Protein AF-A0A7J4T0M6-F1 (afdb_monomer_lite)

Foldseek 3Di:
DVVVVVVVVVVVVPPDFDDPPPPPDTDPVVVVCCVVVVVVVVVVVVVVVVVVLVVCVPPRDVVVSVVVVVVVVVVVVVVVVVVVVVVCVVCVVVVVVVVLVVCCVPPQDFDWDWDQDPNDTDTDGDGTSVVVVVCVVPPPPPPQDVVNVVVDPQDPCNPVDDPDPVD

Sequence (167 aa):
MLGILGVLNTAFESDLVFVDPAKGRLVPVDQWLESILKPVVGIGLLFLIARNLLDQARDGNPVVFAATILLLLYGAAIVGIAYRWGYSVWRGEKVKDEFEEQIVENLEPLSYDLTRTRGRIEFIAQMSMDERLTIISEAPAKQLTFADLQALPKSQNDGIIPKNPMK

Secondary structure (DSSP, 8-state):
-HHHHHHHHHHHSS------TTT-----HHHHHHHHHHHHHHHHHHHHHHHHHHHHHHTS-HHHHHHHHHHHHHHHHHHHHHHHHHHHHHHHHHHHHHHHHHHHHHH-PEEEEEEEETTEEEEEEEEEHHHHHHHHHHS---PPPHHHHHSSPPPTTTT-PPPPTT-

Radius of gyration: 33.56 Å; chains: 1; bounding box: 66×47×96 Å

Structure (mmCIF, N/CA/C/O backbone):
data_AF-A0A7J4T0M6-F1
#
_entry.id   AF-A0A7J4T0M6-F1
#
loop_
_atom_site.group_PDB
_atom_site.id
_atom_site.type_symbol
_atom_site.label_atom_id
_atom_site.label_alt_id
_atom_site.label_comp_id
_atom_site.label_asym_id
_atom_site.label_entity_id
_atom_site.label_seq_id
_atom_site.pdbx_PDB_ins_code
_atom_site.Cartn_x
_atom_site.Cartn_y
_atom_site.Cartn_z
_atom_site.occupancy
_atom_site.B_iso_or_equiv
_atom_site.auth_seq_id
_atom_site.auth_comp_id
_atom_site.auth_asym_id
_atom_site.auth_atom_id
_atom_site.pdbx_PDB_model_num
ATOM 1 N N . MET A 1 1 ? 11.374 -5.129 -45.886 1.00 47.69 1 MET A N 1
ATOM 2 C CA . MET A 1 1 ? 10.660 -4.954 -44.599 1.00 47.69 1 MET A CA 1
ATOM 3 C C . MET A 1 1 ? 9.663 -3.788 -44.604 1.00 47.69 1 MET A C 1
ATOM 5 O O . MET A 1 1 ? 8.619 -3.934 -43.994 1.00 47.69 1 MET A O 1
ATOM 9 N N . LEU A 1 2 ? 9.911 -2.686 -45.332 1.00 49.56 2 LEU A N 1
ATOM 10 C CA . LEU A 1 2 ? 8.952 -1.569 -45.485 1.00 49.56 2 LEU A CA 1
ATOM 11 C C . LEU A 1 2 ? 7.695 -1.917 -46.315 1.00 49.56 2 LEU A C 1
ATOM 13 O O . LEU A 1 2 ? 6.625 -1.378 -46.064 1.00 49.56 2 LEU A O 1
ATOM 17 N N . GLY A 1 3 ? 7.794 -2.868 -47.252 1.00 47.44 3 GLY A N 1
ATOM 18 C CA . GLY A 1 3 ? 6.653 -3.297 -48.075 1.00 47.44 3 GLY A CA 1
ATOM 19 C C . GLY A 1 3 ? 5.577 -4.082 -47.317 1.00 47.44 3 GLY A C 1
ATOM 20 O O . GLY A 1 3 ? 4.413 -3.997 -47.673 1.00 47.44 3 GLY A O 1
ATOM 21 N N . ILE A 1 4 ? 5.934 -4.795 -46.242 1.00 53.16 4 ILE A N 1
ATOM 22 C CA . ILE A 1 4 ? 4.962 -5.563 -45.442 1.00 53.16 4 ILE A CA 1
ATOM 23 C C . ILE A 1 4 ? 4.068 -4.606 -44.643 1.00 53.16 4 ILE A C 1
ATOM 25 O O . ILE A 1 4 ? 2.858 -4.788 -44.611 1.00 53.16 4 ILE A O 1
ATOM 29 N N . LEU A 1 5 ? 4.648 -3.544 -44.074 1.00 53.94 5 LEU A N 1
ATOM 30 C CA . LEU A 1 5 ? 3.902 -2.495 -43.371 1.00 53.94 5 LEU A CA 1
ATOM 31 C C . LEU A 1 5 ? 3.032 -1.664 -44.327 1.00 53.94 5 LEU A C 1
ATOM 33 O O . LEU A 1 5 ? 1.908 -1.330 -43.974 1.00 53.94 5 LEU A O 1
ATOM 37 N N . GLY A 1 6 ? 3.514 -1.382 -45.544 1.00 56.91 6 GLY A N 1
ATOM 38 C CA . GLY A 1 6 ? 2.730 -0.686 -46.570 1.00 56.91 6 GLY A CA 1
ATOM 39 C C . GLY A 1 6 ? 1.531 -1.499 -47.065 1.00 56.91 6 GLY A C 1
ATOM 40 O O . GLY A 1 6 ? 0.427 -0.974 -47.125 1.00 56.91 6 GLY A O 1
ATOM 41 N N . VAL A 1 7 ? 1.724 -2.794 -47.340 1.00 58.91 7 VAL A N 1
ATOM 42 C CA . VAL A 1 7 ? 0.643 -3.705 -47.760 1.00 58.91 7 VAL A CA 1
ATOM 43 C C . VAL A 1 7 ? -0.371 -3.930 -46.635 1.00 58.91 7 VAL A C 1
ATOM 45 O O . VAL A 1 7 ? -1.565 -3.981 -46.908 1.00 58.91 7 VAL A O 1
ATOM 48 N N . LEU A 1 8 ? 0.077 -4.002 -45.375 1.00 54.34 8 LEU A N 1
ATOM 49 C CA . LEU A 1 8 ? -0.818 -4.043 -44.215 1.00 54.34 8 LEU A CA 1
ATOM 50 C C . LEU A 1 8 ? -1.648 -2.755 -44.114 1.00 54.34 8 LEU A C 1
ATOM 52 O O . LEU A 1 8 ? -2.863 -2.840 -44.010 1.00 54.34 8 LEU A O 1
ATOM 56 N N . ASN A 1 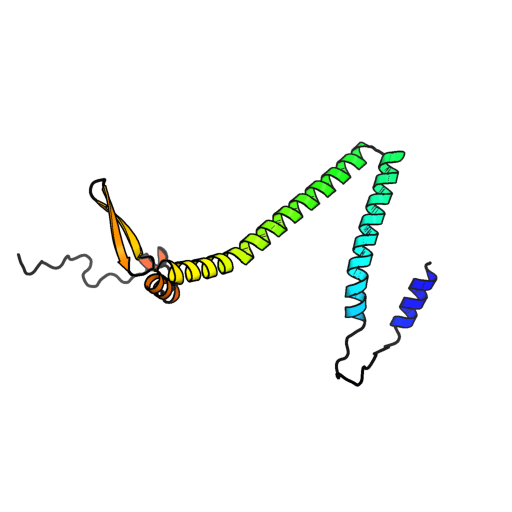9 ? -1.032 -1.574 -44.227 1.00 58.25 9 ASN A N 1
ATOM 57 C CA . ASN A 1 9 ? -1.746 -0.296 -44.147 1.00 58.25 9 ASN A CA 1
ATOM 58 C C . ASN A 1 9 ? -2.816 -0.146 -45.248 1.00 58.25 9 ASN A C 1
ATOM 60 O O . ASN A 1 9 ? -3.937 0.256 -44.966 1.00 58.25 9 ASN A O 1
ATOM 64 N N . THR A 1 10 ? -2.507 -0.545 -46.487 1.00 60.47 10 THR A N 1
ATOM 65 C CA . THR A 1 10 ? -3.466 -0.506 -47.607 1.00 60.47 10 THR A CA 1
ATOM 66 C C . THR A 1 10 ? -4.560 -1.577 -47.497 1.00 60.47 10 THR A C 1
ATOM 68 O O . THR A 1 10 ? -5.673 -1.362 -47.964 1.00 60.47 10 THR A O 1
ATOM 71 N N . ALA A 1 11 ? -4.281 -2.722 -46.864 1.00 55.00 11 ALA A N 1
ATOM 72 C CA . ALA A 1 11 ? -5.287 -3.756 -46.611 1.00 55.00 11 ALA A CA 1
ATOM 73 C C . ALA A 1 11 ? -6.228 -3.411 -45.437 1.00 55.00 11 ALA A C 1
ATOM 75 O O . ALA A 1 11 ? -7.366 -3.870 -45.436 1.00 55.00 11 ALA A O 1
ATOM 76 N N . PHE A 1 12 ? -5.778 -2.603 -44.469 1.00 51.94 12 PHE A N 1
ATOM 77 C CA . PHE A 1 12 ? -6.577 -2.156 -43.316 1.00 51.94 12 PHE A CA 1
ATOM 78 C C . PHE A 1 12 ? -7.438 -0.912 -43.587 1.00 51.94 12 PHE A C 1
ATOM 80 O O . PHE A 1 12 ? -8.365 -0.651 -42.829 1.00 51.94 12 PHE A O 1
ATOM 87 N N . GLU A 1 13 ? -7.178 -0.166 -44.665 1.00 49.22 13 GLU A N 1
ATOM 88 C CA . GLU A 1 13 ? -8.039 0.945 -45.114 1.00 49.22 13 GLU A CA 1
ATOM 89 C C . GLU A 1 13 ? -9.308 0.452 -45.842 1.00 49.22 13 GLU A C 1
ATOM 91 O O . GLU A 1 13 ? -10.263 1.199 -46.045 1.00 49.22 13 GLU A O 1
ATOM 96 N N . SER A 1 14 ? -9.351 -0.837 -46.192 1.00 44.31 14 SER A N 1
ATOM 97 C CA . SER A 1 14 ? -10.573 -1.527 -46.594 1.00 44.31 14 SER A CA 1
ATOM 98 C C . SER A 1 14 ? -11.303 -1.992 -45.338 1.00 44.31 14 SER A C 1
ATOM 100 O O . SER A 1 14 ? -10.787 -2.841 -44.618 1.00 44.31 14 SER A O 1
ATOM 102 N N . ASP A 1 15 ? -12.509 -1.474 -45.119 1.00 47.09 15 ASP A N 1
ATOM 103 C CA . ASP A 1 15 ? -13.444 -1.777 -44.025 1.00 47.09 15 ASP A CA 1
ATOM 104 C C . ASP A 1 15 ? -13.797 -3.284 -43.937 1.00 47.09 15 ASP A C 1
ATOM 106 O O . ASP A 1 15 ? -14.866 -3.739 -44.344 1.00 47.09 15 ASP A O 1
ATOM 110 N N . LEU A 1 16 ? -12.851 -4.109 -43.475 1.00 48.97 16 LEU A N 1
ATOM 111 C CA . LEU A 1 16 ? -13.012 -5.550 -43.301 1.00 48.97 16 LEU A CA 1
ATOM 112 C C . LEU A 1 16 ? -13.546 -5.825 -41.896 1.00 48.97 16 LEU A C 1
ATOM 114 O O . LEU A 1 16 ? -12.818 -6.098 -40.941 1.00 48.97 16 LEU A O 1
ATOM 118 N N . VAL A 1 17 ? -14.868 -5.765 -41.794 1.00 47.41 17 VAL A N 1
ATOM 119 C CA . VAL A 1 17 ? -15.626 -6.162 -40.612 1.00 47.41 17 VAL A CA 1
ATOM 120 C C . VAL A 1 17 ? -15.880 -7.673 -40.670 1.00 47.41 17 VAL A C 1
ATOM 122 O O . VAL A 1 17 ? -16.695 -8.149 -41.459 1.00 47.41 17 VAL A O 1
ATOM 125 N N . PHE A 1 18 ? -15.202 -8.458 -39.827 1.00 48.12 18 PHE A N 1
ATOM 126 C CA . PHE A 1 18 ? -15.542 -9.874 -39.649 1.00 48.12 18 PHE A CA 1
ATOM 127 C C . PHE A 1 18 ? -16.821 -9.995 -38.810 1.00 48.12 18 PHE A C 1
ATOM 129 O O . PHE A 1 18 ? -16.814 -9.778 -37.598 1.00 48.12 18 PHE A O 1
ATOM 136 N N . VAL A 1 19 ? -17.932 -10.341 -39.459 1.00 49.12 19 VAL A N 1
ATOM 137 C CA . VAL A 1 19 ? -19.190 -10.685 -38.786 1.00 49.12 19 VAL A CA 1
ATOM 138 C C . VAL A 1 19 ? -19.132 -12.161 -38.385 1.00 49.12 19 VAL A C 1
ATOM 140 O O . VAL A 1 19 ? -19.227 -13.035 -39.241 1.00 49.12 19 VAL A O 1
ATOM 143 N N . ASP A 1 20 ? -18.978 -12.449 -37.091 1.00 48.28 20 ASP A N 1
ATOM 144 C CA . ASP A 1 20 ? -19.251 -13.777 -36.525 1.00 48.28 20 ASP A CA 1
ATOM 145 C C . ASP A 1 20 ? -20.777 -13.913 -36.315 1.00 48.28 20 ASP A C 1
ATOM 147 O O . ASP A 1 20 ? -21.343 -13.214 -35.460 1.00 48.28 20 ASP A O 1
ATOM 151 N N . PRO A 1 21 ? -21.481 -14.767 -37.085 1.00 47.19 21 PRO A N 1
ATOM 152 C CA . PRO A 1 21 ? -22.939 -14.847 -37.047 1.00 47.19 21 PRO A CA 1
ATOM 153 C C . PRO A 1 21 ? -23.486 -15.473 -35.752 1.00 47.19 21 PRO A C 1
ATOM 155 O O . PRO A 1 21 ? -24.699 -15.483 -35.559 1.00 47.19 21 PRO A O 1
ATOM 158 N N . ALA A 1 22 ? -22.636 -15.964 -34.841 1.00 53.38 22 ALA A N 1
ATOM 159 C CA . ALA A 1 22 ? -23.087 -16.631 -33.619 1.00 53.38 22 ALA A CA 1
ATOM 160 C C . ALA A 1 22 ? -23.344 -15.695 -32.418 1.00 53.38 22 ALA A C 1
ATOM 162 O O . ALA A 1 22 ? -24.028 -16.104 -31.479 1.00 53.38 22 ALA A O 1
ATOM 163 N N . LYS A 1 23 ? -22.808 -14.461 -32.394 1.00 50.09 23 LYS A N 1
ATOM 164 C CA . LYS A 1 23 ? -22.887 -13.586 -31.196 1.00 50.09 23 LYS A CA 1
ATOM 165 C C . LYS A 1 23 ? -23.224 -12.111 -31.427 1.00 50.09 23 LYS A C 1
ATOM 167 O O . LYS A 1 23 ? -23.289 -11.369 -30.451 1.00 50.09 23 LYS A O 1
ATOM 172 N N . GLY A 1 24 ? -23.471 -11.670 -32.663 1.00 46.72 24 GLY A N 1
ATOM 173 C CA . GLY A 1 24 ? -24.050 -10.343 -32.929 1.00 46.72 24 GLY A CA 1
ATOM 174 C C . GLY A 1 24 ? -23.272 -9.151 -32.346 1.00 46.72 24 GLY A C 1
ATOM 175 O O . GLY A 1 24 ? -23.881 -8.139 -32.008 1.00 46.72 24 GLY A O 1
ATOM 176 N N . ARG A 1 25 ? -21.942 -9.254 -32.196 1.00 57.81 25 ARG A N 1
ATOM 177 C CA . ARG A 1 25 ? -21.098 -8.152 -31.712 1.00 57.81 25 ARG A CA 1
ATOM 178 C C . ARG A 1 25 ? -19.900 -7.952 -32.632 1.00 57.81 25 ARG A C 1
ATOM 180 O O . ARG A 1 25 ? -19.038 -8.819 -32.724 1.00 57.81 25 ARG A O 1
ATOM 187 N N . LEU A 1 26 ? -19.855 -6.791 -33.278 1.00 53.59 26 LEU A N 1
ATOM 188 C CA . LEU A 1 26 ? -18.714 -6.324 -34.057 1.00 53.59 26 LEU A CA 1
ATOM 189 C C . LEU A 1 26 ? -17.607 -5.936 -33.075 1.00 53.59 26 LEU A C 1
ATOM 191 O O . LEU A 1 26 ? -17.772 -4.994 -32.300 1.00 53.59 26 LEU A O 1
ATOM 195 N N . VAL A 1 27 ? -16.514 -6.694 -33.045 1.00 55.34 27 VAL A N 1
ATOM 196 C CA . VAL A 1 27 ? -15.306 -6.282 -32.324 1.00 55.34 27 VAL A CA 1
ATOM 197 C C . VAL A 1 27 ? -14.440 -5.524 -33.332 1.00 55.34 27 VAL A C 1
ATOM 199 O O . VAL A 1 27 ? -13.955 -6.155 -34.271 1.00 55.34 27 VAL A O 1
ATOM 202 N N . PRO A 1 28 ? -14.285 -4.194 -33.203 1.00 61.53 28 PRO A N 1
ATOM 203 C CA . PRO A 1 28 ? -13.474 -3.414 -34.132 1.00 61.53 28 PRO A CA 1
ATOM 204 C C . PRO A 1 28 ? -12.018 -3.895 -34.089 1.00 61.53 28 PRO A C 1
ATOM 206 O O . PRO A 1 28 ? -11.455 -4.103 -33.010 1.00 61.53 28 PRO A O 1
ATOM 209 N N . VAL A 1 29 ? -11.409 -4.079 -35.265 1.00 62.12 29 VAL A N 1
ATOM 210 C CA . VAL A 1 29 ? -10.029 -4.579 -35.430 1.00 62.12 29 VAL A CA 1
ATOM 211 C C . VAL A 1 29 ? -9.019 -3.692 -34.696 1.00 62.12 29 VAL A C 1
ATOM 213 O O . VAL A 1 29 ? -8.016 -4.200 -34.198 1.00 62.12 29 VAL A O 1
ATOM 216 N N . ASP A 1 30 ? -9.329 -2.408 -34.516 1.00 63.41 30 ASP A N 1
ATOM 217 C CA . ASP A 1 30 ? -8.525 -1.455 -33.746 1.00 63.41 30 ASP A CA 1
ATOM 218 C C . ASP A 1 30 ? -8.250 -1.927 -32.313 1.00 63.41 30 ASP A C 1
ATOM 220 O O . ASP A 1 30 ? -7.117 -1.846 -31.842 1.00 63.41 30 ASP A O 1
ATOM 224 N N . GLN A 1 31 ? -9.246 -2.509 -31.631 1.00 65.06 31 GLN A N 1
ATOM 225 C CA . GLN A 1 31 ? -9.067 -3.024 -30.267 1.00 65.06 31 GLN A CA 1
ATOM 226 C C . GLN A 1 31 ? -8.184 -4.277 -30.236 1.00 65.06 31 GLN A C 1
ATOM 228 O O . GLN A 1 31 ? -7.422 -4.480 -29.289 1.00 65.06 31 GLN A O 1
ATOM 233 N N . TRP A 1 32 ? -8.253 -5.113 -31.274 1.00 67.62 32 TRP A N 1
ATOM 234 C CA . TRP A 1 32 ? -7.397 -6.290 -31.403 1.00 67.62 32 TRP A CA 1
ATOM 235 C C . TRP A 1 32 ? -5.954 -5.886 -31.720 1.00 67.62 32 TRP A C 1
ATOM 237 O O . TRP A 1 32 ? -5.024 -6.344 -31.050 1.00 67.62 32 TRP A O 1
ATOM 247 N N . LEU A 1 33 ? -5.765 -4.964 -32.665 1.00 66.88 33 LEU A N 1
ATOM 248 C CA . LEU A 1 33 ? -4.457 -4.446 -33.043 1.00 66.88 33 LEU A CA 1
ATOM 249 C C . LEU A 1 33 ? -3.792 -3.734 -31.867 1.00 66.88 33 LEU A C 1
ATOM 251 O O . LEU A 1 33 ? -2.647 -4.032 -31.556 1.00 66.88 33 LEU A O 1
ATOM 255 N N . GLU A 1 34 ? -4.504 -2.863 -31.154 1.00 71.44 34 GLU A N 1
ATOM 256 C CA . GLU A 1 34 ? -3.975 -2.177 -29.975 1.00 71.44 34 GLU A CA 1
ATOM 257 C C . GLU A 1 34 ? -3.567 -3.167 -28.868 1.00 71.44 34 GLU A C 1
ATOM 259 O O . GLU A 1 34 ? -2.536 -2.981 -28.214 1.00 71.44 34 GLU A O 1
ATOM 264 N N . SER A 1 35 ? -4.320 -4.258 -28.694 1.00 70.94 35 SER A N 1
ATOM 265 C CA . SER A 1 35 ? -4.023 -5.289 -27.691 1.00 70.94 35 SER A CA 1
ATOM 266 C C . SER A 1 35 ? -2.769 -6.114 -28.011 1.00 70.94 35 SER A C 1
ATOM 268 O O . SER A 1 35 ? -2.036 -6.491 -27.098 1.00 70.94 35 SER A O 1
ATOM 270 N N . ILE A 1 36 ? -2.484 -6.351 -29.295 1.00 69.94 36 ILE A N 1
ATOM 271 C CA . ILE A 1 36 ? -1.322 -7.129 -29.755 1.00 69.94 36 ILE A CA 1
ATOM 272 C C . ILE A 1 36 ? -0.100 -6.237 -29.974 1.00 69.94 36 ILE A C 1
ATOM 274 O O . ILE A 1 36 ? 1.031 -6.638 -29.694 1.00 69.94 36 ILE A O 1
ATOM 278 N N . LEU A 1 37 ? -0.309 -5.008 -30.441 1.00 70.88 37 LEU A N 1
ATOM 279 C CA . LEU A 1 37 ? 0.754 -4.068 -30.769 1.00 70.88 37 LEU A CA 1
ATOM 280 C C . LEU A 1 37 ? 1.411 -3.500 -29.505 1.00 70.88 37 LEU A C 1
ATOM 282 O O . LEU A 1 37 ? 2.634 -3.389 -29.468 1.00 70.88 37 LEU A O 1
ATOM 286 N N . LYS A 1 38 ? 0.646 -3.212 -28.439 1.00 74.19 38 LYS A N 1
ATOM 287 C CA . LYS A 1 38 ? 1.189 -2.677 -27.172 1.00 74.19 38 LYS A CA 1
ATOM 288 C C . LYS A 1 38 ? 2.297 -3.561 -26.557 1.00 74.19 38 LYS A C 1
ATOM 290 O O . LYS A 1 38 ? 3.376 -3.029 -26.285 1.00 74.19 38 LYS A O 1
ATOM 295 N N . PRO A 1 39 ? 2.111 -4.886 -26.375 1.00 73.44 39 PRO A N 1
ATOM 296 C CA . PRO A 1 39 ? 3.169 -5.774 -25.886 1.00 73.44 39 PRO A CA 1
ATOM 297 C C . PRO A 1 39 ? 4.383 -5.851 -26.819 1.00 73.44 39 PRO A C 1
ATOM 299 O O . PRO A 1 39 ? 5.523 -5.816 -26.356 1.00 73.44 39 PRO A O 1
ATOM 302 N N . VAL A 1 40 ? 4.153 -5.930 -28.135 1.00 77.75 40 VAL A N 1
ATOM 303 C CA . VAL A 1 40 ? 5.221 -6.077 -29.138 1.00 77.75 40 VAL A CA 1
ATOM 304 C C . VAL A 1 40 ? 6.095 -4.825 -29.204 1.00 77.75 40 VAL A C 1
ATOM 306 O O . VAL A 1 40 ? 7.320 -4.931 -29.250 1.00 77.75 40 VAL A O 1
ATOM 309 N N . VAL A 1 41 ? 5.488 -3.638 -29.135 1.00 74.69 41 VAL A N 1
ATOM 310 C CA . VAL A 1 41 ? 6.212 -2.362 -29.077 1.00 74.69 41 VAL A CA 1
ATOM 311 C C . VAL A 1 41 ? 7.038 -2.262 -27.791 1.00 74.69 41 VAL A C 1
ATOM 313 O O . VAL A 1 41 ? 8.194 -1.844 -27.848 1.00 74.69 41 VAL A O 1
ATOM 316 N N . GLY A 1 42 ? 6.506 -2.711 -26.648 1.00 76.75 42 GLY A N 1
ATOM 317 C CA . GLY A 1 42 ? 7.242 -2.734 -25.378 1.00 76.75 42 GLY A CA 1
ATOM 318 C C . GLY A 1 42 ? 8.484 -3.633 -25.412 1.00 76.75 42 GLY A C 1
ATOM 319 O O . GLY A 1 42 ? 9.570 -3.215 -25.005 1.00 76.75 42 GLY A O 1
ATOM 320 N N . ILE A 1 43 ? 8.352 -4.845 -25.962 1.00 83.69 43 ILE A N 1
ATOM 321 C CA . ILE A 1 43 ? 9.474 -5.783 -26.131 1.00 83.69 43 ILE A CA 1
ATOM 322 C C . ILE A 1 43 ? 10.497 -5.232 -27.137 1.00 83.69 43 ILE A C 1
ATOM 324 O O . ILE A 1 43 ? 11.703 -5.308 -26.898 1.00 83.69 43 ILE A O 1
ATOM 328 N N . GLY A 1 44 ? 10.031 -4.625 -28.233 1.00 83.81 44 GLY A N 1
ATOM 329 C CA . GLY A 1 44 ? 10.890 -3.982 -29.227 1.00 83.81 44 GLY A CA 1
ATOM 330 C C . GLY A 1 44 ? 11.711 -2.831 -28.643 1.00 83.81 44 GLY A C 1
ATOM 331 O O . GLY A 1 44 ? 12.903 -2.723 -28.922 1.00 83.81 44 GLY A O 1
ATOM 332 N N . LEU A 1 45 ? 11.115 -2.011 -27.774 1.00 84.25 45 LEU A N 1
ATOM 333 C CA . LEU A 1 45 ? 11.817 -0.917 -27.104 1.00 84.25 45 LEU A CA 1
ATOM 334 C C . LEU A 1 45 ? 12.916 -1.436 -26.165 1.00 84.25 45 LEU A C 1
ATOM 336 O O . LEU A 1 45 ? 14.038 -0.936 -26.200 1.00 84.25 45 LEU A O 1
ATOM 340 N N . LEU A 1 46 ? 12.623 -2.473 -25.371 1.00 83.75 46 LEU A N 1
ATOM 341 C CA . LEU A 1 46 ? 13.623 -3.126 -24.517 1.00 83.75 46 LEU A CA 1
ATOM 342 C C . LEU A 1 46 ? 14.778 -3.701 -25.338 1.00 83.75 46 LEU A C 1
ATOM 344 O O . LEU A 1 46 ? 15.938 -3.538 -24.966 1.00 83.75 46 LEU A O 1
ATOM 348 N N . PHE A 1 47 ? 14.472 -4.323 -26.477 1.00 86.50 47 PHE A N 1
ATOM 349 C CA . PHE A 1 47 ? 15.481 -4.838 -27.395 1.00 86.50 47 PHE A CA 1
ATOM 350 C C . PHE A 1 47 ? 16.369 -3.723 -27.966 1.00 86.50 47 PHE A C 1
ATOM 352 O O . PHE A 1 47 ? 17.591 -3.864 -27.995 1.00 86.50 47 PHE A O 1
ATOM 359 N N . LEU A 1 48 ? 15.780 -2.594 -28.375 1.00 86.00 48 LEU A N 1
ATOM 360 C CA . LEU A 1 48 ? 16.531 -1.434 -28.864 1.00 86.00 48 LEU A CA 1
ATOM 361 C C . LEU A 1 48 ? 17.421 -0.821 -27.780 1.00 86.00 48 LEU A C 1
ATOM 363 O O . LEU A 1 48 ? 18.571 -0.493 -28.059 1.00 86.00 48 LEU A O 1
ATOM 367 N N . ILE A 1 49 ? 16.922 -0.712 -26.547 1.00 85.56 49 ILE A N 1
ATOM 368 C CA . ILE A 1 49 ? 17.704 -0.227 -25.403 1.00 85.56 49 ILE A CA 1
ATOM 369 C C . ILE A 1 49 ? 18.872 -1.173 -25.119 1.00 85.56 49 ILE A C 1
ATOM 371 O O . ILE A 1 49 ? 20.002 -0.714 -24.988 1.00 85.56 49 ILE A O 1
ATOM 375 N N . ALA A 1 50 ? 18.626 -2.485 -25.075 1.00 84.25 50 ALA A N 1
ATOM 376 C CA . ALA A 1 50 ? 19.665 -3.483 -24.840 1.00 84.25 50 ALA A CA 1
ATOM 377 C C . ALA A 1 50 ? 20.745 -3.453 -25.930 1.00 84.25 50 ALA A C 1
ATOM 379 O O . ALA A 1 50 ? 21.934 -3.473 -25.620 1.00 84.25 50 ALA A O 1
ATOM 380 N N . ARG A 1 51 ? 20.340 -3.343 -27.201 1.00 86.50 51 ARG A N 1
ATOM 381 C CA . ARG A 1 51 ? 21.264 -3.192 -28.328 1.00 86.50 51 ARG A CA 1
ATOM 382 C C . ARG A 1 51 ? 22.101 -1.920 -28.205 1.00 86.50 51 ARG A C 1
ATOM 384 O O . ARG A 1 51 ? 23.319 -1.995 -28.292 1.00 86.50 51 ARG A O 1
ATOM 391 N N . ASN A 1 52 ? 21.460 -0.777 -27.969 1.00 83.69 52 ASN A N 1
ATOM 392 C CA . AS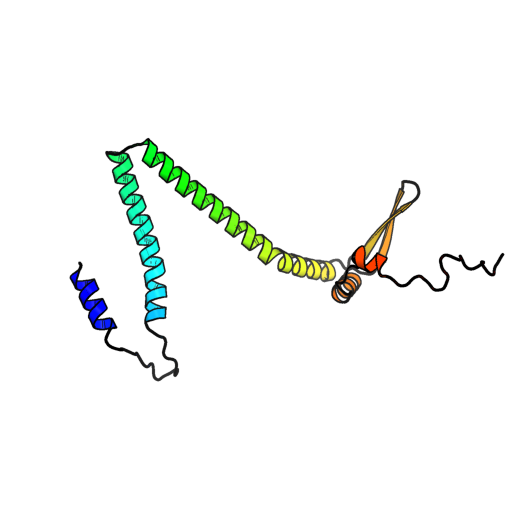N A 1 52 ? 22.150 0.506 -27.850 1.00 83.69 52 ASN A CA 1
ATOM 393 C C . ASN A 1 52 ? 23.124 0.520 -26.659 1.00 83.69 52 ASN A C 1
ATOM 395 O O . ASN A 1 52 ? 24.226 1.046 -26.754 1.00 83.69 52 ASN A O 1
ATOM 399 N N . LEU A 1 53 ? 22.752 -0.117 -25.545 1.00 84.06 53 LEU A N 1
ATOM 400 C CA . LEU A 1 53 ? 23.633 -0.304 -24.391 1.00 84.06 53 LEU A CA 1
ATOM 401 C C . LEU A 1 53 ? 24.842 -1.185 -24.719 1.00 84.06 53 LEU A C 1
ATOM 403 O O . LEU A 1 53 ? 25.941 -0.880 -24.268 1.00 84.06 53 LEU A O 1
ATOM 407 N N . LEU A 1 54 ? 24.660 -2.254 -25.498 1.00 84.38 54 LEU A N 1
ATOM 408 C CA . LEU A 1 54 ? 25.753 -3.129 -25.927 1.00 84.38 54 LEU A CA 1
ATOM 409 C C . LEU A 1 54 ? 26.752 -2.380 -26.823 1.00 84.38 54 LEU A C 1
ATOM 411 O O . LEU A 1 54 ? 27.961 -2.509 -26.633 1.00 84.38 54 LEU A O 1
ATOM 415 N N . ASP A 1 55 ? 26.241 -1.566 -27.749 1.00 80.81 55 ASP A N 1
ATOM 416 C CA . ASP A 1 55 ? 27.056 -0.714 -28.620 1.00 80.81 55 ASP A CA 1
ATOM 417 C C . ASP A 1 55 ? 27.827 0.329 -27.784 1.00 80.81 55 ASP A C 1
ATOM 419 O O . ASP A 1 55 ? 29.040 0.495 -27.938 1.00 80.81 55 ASP A O 1
ATOM 423 N N . GLN A 1 56 ? 27.158 0.953 -26.806 1.00 78.56 56 GLN A N 1
ATOM 424 C CA . GLN A 1 56 ? 27.770 1.917 -25.887 1.00 78.56 56 GLN A CA 1
ATOM 425 C C . GLN A 1 56 ? 28.823 1.280 -24.959 1.00 78.56 56 GLN A C 1
ATOM 427 O O . GLN A 1 56 ? 29.791 1.945 -24.593 1.00 78.56 56 GLN A O 1
ATOM 432 N N . ALA A 1 57 ? 28.644 0.014 -24.570 1.00 78.38 57 ALA A N 1
ATOM 433 C CA . ALA A 1 57 ? 29.567 -0.723 -23.705 1.00 78.38 57 ALA A CA 1
ATOM 434 C C . ALA A 1 57 ? 30.831 -1.195 -24.433 1.00 78.38 57 ALA A C 1
ATOM 436 O O . ALA A 1 57 ? 31.871 -1.364 -23.799 1.00 78.38 57 ALA A O 1
ATOM 437 N N . ARG A 1 58 ? 30.730 -1.449 -25.742 1.00 78.19 58 ARG A N 1
ATOM 438 C CA . ARG A 1 58 ? 31.822 -2.005 -26.543 1.00 78.19 58 ARG A CA 1
ATOM 439 C C . ARG A 1 58 ? 32.762 -0.930 -27.082 1.00 78.19 58 ARG A C 1
ATOM 441 O O . ARG A 1 58 ? 33.964 -1.058 -26.894 1.00 78.19 58 ARG A O 1
ATOM 448 N N . ASP A 1 59 ? 32.210 0.106 -27.713 1.00 77.88 59 ASP A N 1
ATOM 449 C CA . ASP A 1 59 ? 32.990 1.140 -28.415 1.00 77.88 59 ASP A CA 1
ATOM 450 C C . ASP A 1 59 ? 32.583 2.577 -28.017 1.00 77.88 59 ASP A C 1
ATOM 452 O O . ASP A 1 59 ? 33.107 3.555 -28.551 1.00 77.88 59 ASP A O 1
ATOM 456 N N . GLY A 1 60 ? 31.634 2.726 -27.085 1.00 78.44 60 GLY A N 1
ATOM 457 C CA . GLY A 1 60 ? 31.067 4.013 -26.676 1.00 78.44 60 GLY A CA 1
ATOM 458 C C . GLY A 1 60 ? 31.612 4.576 -25.359 1.00 78.44 60 GLY A C 1
ATOM 459 O O . GLY A 1 60 ? 32.648 4.171 -24.836 1.00 78.44 60 GLY A O 1
ATOM 460 N N . ASN A 1 61 ? 30.897 5.564 -24.808 1.00 83.62 61 ASN A N 1
ATOM 461 C CA . ASN A 1 61 ? 31.275 6.210 -23.551 1.00 83.62 61 ASN A CA 1
ATOM 462 C C . ASN A 1 61 ? 30.755 5.405 -22.337 1.00 83.62 61 ASN A C 1
ATOM 464 O O . ASN A 1 61 ? 29.533 5.373 -22.122 1.00 83.62 61 ASN A O 1
ATOM 468 N N . PRO A 1 62 ? 31.643 4.845 -21.488 1.00 83.62 62 PRO A N 1
ATOM 469 C CA . PRO A 1 62 ? 31.251 4.025 -20.342 1.00 83.62 62 PRO A CA 1
ATOM 470 C C . PRO A 1 62 ? 30.465 4.805 -19.277 1.00 83.62 62 PRO A C 1
ATOM 472 O O . PRO A 1 62 ? 29.642 4.225 -18.572 1.00 83.62 62 PRO A O 1
ATOM 475 N N . VAL A 1 63 ? 30.654 6.126 -19.178 1.00 87.06 63 VAL A N 1
ATOM 476 C CA . VAL A 1 63 ? 29.913 6.979 -18.234 1.00 87.06 63 VAL A CA 1
ATOM 477 C C . VAL A 1 63 ? 28.444 7.088 -18.641 1.00 87.06 63 VAL A C 1
ATOM 479 O O . VAL A 1 63 ? 27.556 6.990 -17.798 1.00 87.06 63 VAL A O 1
ATOM 482 N N . VAL A 1 64 ? 28.172 7.237 -19.941 1.00 83.19 64 VAL A N 1
ATOM 483 C CA . VAL A 1 64 ? 26.799 7.306 -20.472 1.00 83.19 64 VAL A CA 1
ATOM 484 C C . VAL A 1 64 ? 26.100 5.952 -20.324 1.00 83.19 64 VAL A C 1
ATOM 486 O O . VAL A 1 64 ? 24.928 5.897 -19.951 1.00 83.19 64 VAL A O 1
ATOM 489 N N . PHE A 1 65 ? 26.828 4.856 -20.541 1.00 84.38 65 PHE A N 1
ATOM 490 C CA . PHE A 1 65 ? 26.338 3.502 -20.281 1.00 84.38 65 PHE A CA 1
ATOM 491 C C . PHE A 1 65 ? 25.959 3.302 -18.802 1.00 84.38 65 PHE A C 1
ATOM 493 O O . PHE A 1 65 ? 24.844 2.889 -18.491 1.00 84.38 65 PHE A O 1
ATOM 500 N N . ALA A 1 66 ? 26.844 3.666 -17.871 1.00 86.75 66 ALA A N 1
ATOM 501 C CA . ALA A 1 66 ? 26.562 3.543 -16.443 1.00 86.75 66 ALA A CA 1
ATOM 502 C C . ALA A 1 66 ? 25.376 4.424 -16.007 1.00 86.75 66 ALA A C 1
ATOM 504 O O . ALA A 1 66 ? 24.496 3.959 -15.284 1.00 86.75 66 ALA A O 1
ATOM 505 N N . ALA A 1 67 ? 25.308 5.672 -16.481 1.00 89.06 67 ALA A N 1
ATOM 506 C CA . ALA A 1 67 ? 24.223 6.596 -16.153 1.00 89.06 67 ALA A CA 1
ATOM 507 C C . ALA A 1 67 ? 22.855 6.097 -16.646 1.00 89.06 67 ALA A C 1
ATOM 509 O O . ALA A 1 67 ? 21.865 6.177 -15.919 1.00 89.06 67 ALA A O 1
ATOM 510 N N . THR A 1 68 ? 22.796 5.546 -17.861 1.00 86.56 68 THR A N 1
ATOM 511 C CA . THR A 1 68 ? 21.555 4.997 -18.432 1.00 86.56 68 THR A CA 1
ATOM 512 C C . THR A 1 68 ? 21.089 3.743 -17.695 1.00 86.56 68 THR A C 1
ATOM 514 O O . THR A 1 68 ? 19.900 3.628 -17.401 1.00 86.56 68 THR A O 1
ATOM 517 N N . ILE A 1 69 ? 22.005 2.848 -17.310 1.00 88.50 69 ILE A N 1
ATOM 518 C CA . ILE A 1 69 ? 21.671 1.679 -16.482 1.00 88.50 69 ILE A CA 1
ATOM 519 C C . ILE A 1 69 ? 21.167 2.096 -15.102 1.00 88.50 69 ILE A C 1
ATOM 521 O O . ILE A 1 69 ? 20.150 1.574 -14.649 1.00 88.50 69 ILE A O 1
ATOM 525 N N . LEU A 1 70 ? 21.837 3.042 -14.439 1.00 93.06 70 LEU A N 1
ATOM 526 C CA . LEU A 1 70 ? 21.402 3.535 -13.132 1.00 93.06 70 LEU A CA 1
ATOM 527 C C . LEU A 1 70 ? 20.003 4.150 -13.204 1.00 93.06 70 LEU A C 1
ATOM 529 O O . LEU A 1 70 ? 19.168 3.854 -12.353 1.00 93.06 70 LEU A O 1
ATOM 533 N N . LEU A 1 71 ? 19.720 4.943 -14.240 1.00 91.50 71 LEU A N 1
ATOM 534 C CA . LEU A 1 71 ? 18.397 5.526 -14.457 1.00 91.50 71 LEU A CA 1
ATOM 535 C C . LEU A 1 71 ? 17.331 4.444 -14.665 1.00 91.50 71 LEU A C 1
ATOM 537 O O . LEU A 1 71 ? 16.256 4.526 -14.074 1.00 91.50 71 LEU A O 1
ATOM 541 N N . LEU A 1 72 ? 17.633 3.411 -15.456 1.00 90.25 72 LEU A N 1
ATOM 542 C CA . LEU A 1 72 ? 16.710 2.308 -15.724 1.00 90.25 72 LEU A CA 1
ATOM 543 C C . LEU A 1 72 ? 16.421 1.503 -14.450 1.00 90.25 72 LEU A C 1
ATOM 545 O O . LEU A 1 72 ? 15.259 1.268 -14.119 1.00 90.25 72 LEU A O 1
ATOM 549 N N . LEU A 1 73 ? 17.463 1.139 -13.697 1.00 91.62 73 LEU A N 1
ATOM 550 C CA . LEU A 1 73 ? 17.329 0.415 -12.432 1.00 91.62 73 LEU A CA 1
ATOM 551 C C . LEU A 1 73 ? 16.551 1.228 -11.394 1.00 91.62 73 LEU A C 1
ATOM 553 O O . LEU A 1 73 ? 15.671 0.688 -10.726 1.00 91.62 73 LEU A O 1
ATOM 557 N N . TYR A 1 74 ? 16.834 2.526 -11.282 1.00 95.62 74 TYR A N 1
ATOM 558 C CA . TYR A 1 74 ? 16.137 3.402 -10.346 1.00 95.62 74 TYR A CA 1
ATOM 559 C C . TYR A 1 74 ? 14.667 3.599 -10.739 1.00 95.62 74 TYR A C 1
ATOM 561 O O . TYR A 1 74 ? 13.781 3.505 -9.890 1.00 95.62 74 TYR A O 1
ATOM 569 N N . GLY A 1 75 ? 14.386 3.776 -12.033 1.00 94.06 75 GLY A N 1
ATOM 570 C CA . GLY A 1 75 ? 13.022 3.829 -12.557 1.00 94.06 75 GLY A CA 1
ATOM 571 C C . GLY A 1 75 ? 12.243 2.543 -12.268 1.00 94.06 75 GLY A C 1
ATOM 572 O O . GLY A 1 75 ? 11.125 2.599 -11.758 1.00 94.06 75 GLY A O 1
ATOM 573 N N . ALA A 1 76 ? 12.853 1.379 -12.507 1.00 91.38 76 ALA A N 1
ATOM 574 C CA . ALA A 1 76 ? 12.250 0.084 -12.197 1.00 91.38 76 ALA A CA 1
ATOM 575 C C . ALA A 1 76 ? 11.985 -0.091 -10.691 1.00 91.38 76 ALA A C 1
ATOM 577 O O . ALA A 1 76 ? 10.927 -0.592 -10.305 1.00 91.38 76 ALA A O 1
ATOM 578 N N . ALA A 1 77 ? 12.905 0.363 -9.835 1.00 94.69 77 ALA A N 1
ATOM 579 C CA . ALA A 1 77 ? 12.735 0.325 -8.386 1.00 94.69 77 ALA A CA 1
ATOM 580 C C . ALA A 1 77 ? 11.557 1.196 -7.920 1.00 94.69 77 ALA A C 1
ATOM 582 O O . ALA A 1 77 ? 10.726 0.723 -7.145 1.00 94.69 77 ALA A O 1
ATOM 583 N N . ILE A 1 78 ? 11.436 2.429 -8.431 1.00 95.00 78 ILE A N 1
ATOM 584 C CA . ILE A 1 78 ? 10.310 3.322 -8.117 1.00 95.00 78 ILE A CA 1
ATOM 585 C C . ILE A 1 78 ? 8.983 2.670 -8.507 1.00 95.00 78 ILE A C 1
ATOM 587 O O . ILE A 1 78 ? 8.063 2.628 -7.692 1.00 95.00 78 ILE A O 1
ATOM 591 N N . VAL A 1 79 ? 8.884 2.124 -9.723 1.00 94.06 79 VAL A N 1
ATOM 592 C CA . VAL A 1 79 ? 7.662 1.450 -10.191 1.00 94.06 79 VAL A CA 1
ATOM 593 C C . VAL A 1 79 ? 7.337 0.235 -9.318 1.00 94.06 79 VAL A C 1
ATOM 595 O O . VAL A 1 79 ? 6.183 0.041 -8.942 1.00 94.06 79 VAL A O 1
ATOM 598 N N . GLY A 1 80 ? 8.345 -0.552 -8.933 1.00 88.81 80 GLY A N 1
ATOM 599 C CA . GLY A 1 80 ? 8.166 -1.695 -8.037 1.00 88.81 80 GLY A CA 1
ATOM 600 C C . GLY A 1 80 ? 7.642 -1.299 -6.653 1.00 88.81 80 GLY A C 1
ATOM 601 O O . GLY A 1 80 ? 6.729 -1.943 -6.130 1.00 88.81 80 GLY A O 1
ATOM 602 N N . ILE A 1 81 ? 8.177 -0.222 -6.071 1.00 91.50 81 ILE A N 1
ATOM 603 C CA . ILE A 1 81 ? 7.709 0.324 -4.789 1.00 91.50 81 ILE A CA 1
ATOM 604 C C . ILE A 1 81 ? 6.280 0.854 -4.930 1.00 91.50 81 ILE A C 1
ATOM 606 O O . ILE A 1 81 ? 5.425 0.519 -4.112 1.00 91.50 81 ILE A O 1
ATOM 610 N N . ALA A 1 82 ? 6.000 1.618 -5.987 1.00 90.88 82 ALA A N 1
ATOM 611 C CA . ALA A 1 82 ? 4.681 2.182 -6.248 1.00 90.88 82 ALA A CA 1
ATOM 612 C C . ALA A 1 82 ? 3.615 1.092 -6.420 1.00 90.88 82 ALA A C 1
ATOM 614 O O . ALA A 1 82 ? 2.533 1.198 -5.847 1.00 90.88 82 ALA A O 1
ATOM 615 N N . TYR A 1 83 ? 3.931 0.011 -7.140 1.00 90.00 83 TYR A N 1
ATOM 616 C CA . TYR A 1 83 ? 3.013 -1.112 -7.318 1.00 90.00 83 TYR A CA 1
ATOM 617 C C . TYR A 1 83 ? 2.709 -1.818 -5.994 1.00 90.00 83 TYR A C 1
ATOM 619 O O . TYR A 1 83 ? 1.545 -2.044 -5.667 1.00 90.00 83 TYR A O 1
ATOM 627 N N . ARG A 1 84 ? 3.739 -2.127 -5.193 1.00 83.56 84 ARG A N 1
ATOM 628 C CA . ARG A 1 84 ? 3.552 -2.740 -3.867 1.00 83.56 84 ARG A CA 1
ATOM 629 C C . ARG A 1 84 ? 2.732 -1.851 -2.942 1.00 83.56 84 ARG A C 1
ATOM 631 O O . ARG A 1 84 ? 1.863 -2.350 -2.234 1.00 83.56 84 ARG A O 1
ATOM 638 N N . TRP A 1 85 ? 3.002 -0.550 -2.955 1.00 87.44 85 TRP A N 1
ATOM 639 C CA . TRP A 1 85 ? 2.287 0.413 -2.130 1.00 87.44 85 TRP A CA 1
ATOM 640 C C . TRP A 1 85 ? 0.823 0.542 -2.552 1.00 87.44 85 TRP A C 1
ATOM 642 O O . TRP A 1 85 ? -0.058 0.371 -1.715 1.00 87.44 85 TRP A O 1
ATOM 652 N N . GLY A 1 86 ? 0.552 0.731 -3.846 1.00 84.50 86 GLY A N 1
ATOM 653 C CA . GLY A 1 86 ? -0.812 0.798 -4.371 1.00 84.50 86 GLY A CA 1
ATOM 654 C C . GLY A 1 86 ? -1.605 -0.480 -4.099 1.00 84.50 86 GLY A C 1
ATOM 655 O O . GLY A 1 86 ? -2.754 -0.420 -3.669 1.00 84.50 86 GLY A O 1
ATOM 656 N N . TYR A 1 87 ? -0.969 -1.642 -4.254 1.00 79.69 87 TYR A N 1
ATOM 657 C CA . TYR A 1 87 ? -1.580 -2.925 -3.922 1.00 79.69 87 TYR A CA 1
ATOM 658 C C . TYR A 1 87 ? -1.901 -3.066 -2.429 1.00 79.69 87 TYR A C 1
ATOM 660 O O . TYR A 1 87 ? -2.975 -3.542 -2.068 1.00 79.69 87 TYR A O 1
ATOM 668 N N . SER A 1 88 ? -0.982 -2.635 -1.562 1.00 77.94 88 SER A N 1
ATOM 669 C CA . SER A 1 88 ? -1.156 -2.667 -0.107 1.00 77.94 88 SER A CA 1
ATOM 670 C C . SER A 1 88 ? -2.301 -1.759 0.345 1.00 77.94 88 SER A C 1
ATOM 672 O O . SER A 1 88 ? -3.146 -2.179 1.130 1.00 77.94 88 SER A O 1
ATOM 674 N N . VAL A 1 89 ? -2.371 -0.539 -0.197 1.00 78.00 89 VAL A N 1
ATOM 675 C CA . VAL A 1 89 ? -3.441 0.421 0.114 1.00 78.00 89 VAL A CA 1
ATOM 676 C C . VAL A 1 89 ? -4.797 -0.108 -0.349 1.00 78.00 89 VAL A C 1
ATOM 678 O O . VAL A 1 89 ? -5.746 -0.095 0.424 1.00 78.00 89 VAL A O 1
ATOM 681 N N . TRP A 1 90 ? -4.884 -0.636 -1.573 1.00 78.94 90 TRP A N 1
ATOM 682 C CA . TRP A 1 90 ? -6.146 -1.147 -2.115 1.00 78.94 90 TRP A CA 1
ATOM 683 C C . TRP A 1 90 ? -6.662 -2.397 -1.389 1.00 78.94 90 TRP A C 1
ATOM 685 O O . TRP A 1 90 ? -7.865 -2.598 -1.261 1.00 78.94 90 TRP A O 1
ATOM 695 N N . ARG A 1 91 ? -5.758 -3.250 -0.899 1.00 85.06 91 ARG A N 1
ATOM 696 C CA . ARG A 1 91 ? -6.120 -4.486 -0.197 1.00 85.06 91 ARG A CA 1
ATOM 697 C C . ARG A 1 91 ? -6.383 -4.279 1.303 1.00 85.06 91 ARG A C 1
ATOM 699 O O . ARG A 1 91 ? -7.033 -5.125 1.912 1.00 85.06 91 ARG A O 1
ATOM 706 N N . GLY A 1 92 ? -5.875 -3.198 1.896 1.00 85.00 92 GLY A N 1
ATOM 707 C CA . GLY A 1 92 ? -5.879 -2.990 3.346 1.00 85.00 92 GLY A CA 1
ATOM 708 C C . GLY A 1 92 ? -7.270 -3.035 3.976 1.00 85.00 92 GLY A C 1
ATOM 709 O O . GLY A 1 92 ? -7.453 -3.718 4.977 1.00 85.00 92 GLY A O 1
ATOM 710 N N . GLU A 1 93 ? -8.250 -2.373 3.359 1.00 83.50 93 GLU A N 1
ATOM 711 C CA . GLU A 1 93 ? -9.625 -2.322 3.872 1.00 83.50 93 GLU A CA 1
ATOM 712 C C . GLU A 1 93 ? -10.277 -3.708 3.868 1.00 83.50 93 GLU A C 1
ATOM 714 O O . GLU A 1 93 ? -10.699 -4.187 4.912 1.00 83.50 93 GLU A O 1
ATOM 719 N N . LYS A 1 94 ? -10.187 -4.430 2.745 1.00 86.56 94 LYS A N 1
ATOM 720 C CA . LYS A 1 94 ? -10.725 -5.791 2.634 1.00 86.56 94 LYS A CA 1
ATOM 721 C C . LYS A 1 94 ? -10.108 -6.767 3.642 1.00 86.56 94 LYS A C 1
ATOM 723 O O . LYS A 1 94 ? -10.802 -7.618 4.176 1.00 86.56 94 LYS A O 1
ATOM 728 N N . VAL A 1 95 ? -8.797 -6.682 3.876 1.00 88.81 95 VAL A N 1
ATOM 729 C CA . VAL A 1 95 ? -8.118 -7.557 4.849 1.00 88.81 95 VAL A CA 1
ATOM 730 C C . VAL A 1 95 ? -8.507 -7.202 6.280 1.00 88.81 95 VAL A C 1
ATOM 732 O O . VAL A 1 95 ? -8.617 -8.101 7.107 1.00 88.81 95 VAL A O 1
ATOM 735 N N . LYS A 1 96 ? -8.707 -5.913 6.571 1.00 88.25 96 LYS A N 1
ATOM 736 C CA . LYS A 1 96 ? -9.173 -5.445 7.877 1.00 88.25 96 LYS A CA 1
ATOM 737 C C . LYS A 1 96 ? -10.584 -5.968 8.156 1.00 88.25 96 LYS A C 1
ATOM 739 O O . LYS A 1 96 ? -10.784 -6.554 9.209 1.00 88.25 96 LYS A O 1
ATOM 744 N N . ASP A 1 97 ? -11.500 -5.833 7.199 1.00 88.56 97 ASP A N 1
ATOM 745 C CA . ASP A 1 97 ? -12.887 -6.289 7.349 1.00 88.56 97 ASP A CA 1
ATOM 746 C C . ASP A 1 97 ? -12.960 -7.820 7.537 1.00 88.56 97 ASP A C 1
ATOM 748 O O . ASP A 1 97 ? -13.593 -8.307 8.468 1.00 88.56 97 ASP A O 1
ATOM 752 N N . GLU A 1 98 ? -12.224 -8.587 6.724 1.00 91.31 98 GLU A N 1
ATOM 753 C CA . GLU A 1 98 ? -12.155 -10.054 6.840 1.00 91.31 98 GLU A CA 1
ATOM 754 C C . GLU A 1 98 ? -11.558 -10.505 8.187 1.00 91.31 98 GLU A C 1
ATOM 756 O O . GLU A 1 98 ? -11.985 -11.491 8.786 1.00 91.31 98 GLU A O 1
ATOM 761 N N . PHE A 1 99 ? -10.545 -9.787 8.678 1.00 91.06 99 PHE A N 1
ATOM 762 C CA . PHE A 1 99 ? -9.952 -10.063 9.982 1.00 91.06 99 PHE A CA 1
ATOM 763 C C . PHE A 1 99 ? -10.923 -9.744 11.124 1.00 91.06 99 PHE A C 1
ATOM 765 O O . PHE A 1 99 ? -11.006 -10.514 12.078 1.00 91.06 99 PHE A O 1
ATOM 772 N N . GLU A 1 100 ? -11.655 -8.631 11.037 1.00 89.62 100 GLU A N 1
ATOM 773 C CA . GLU A 1 100 ? -12.675 -8.260 12.021 1.00 89.62 100 GLU A CA 1
ATOM 774 C C . GLU A 1 100 ? -13.755 -9.347 12.127 1.00 89.62 100 GLU A C 1
ATOM 776 O O . GLU A 1 100 ? -14.049 -9.789 13.238 1.00 89.62 100 GLU A O 1
ATOM 781 N N . GLU A 1 101 ? -14.252 -9.856 10.996 1.00 91.00 101 GLU A N 1
ATOM 782 C CA . GLU A 1 101 ? -15.240 -10.943 10.949 1.00 91.00 101 GLU A CA 1
ATOM 783 C C . GLU A 1 101 ? -14.717 -12.234 11.602 1.00 91.00 101 GLU A C 1
ATOM 785 O O . GLU A 1 101 ? -15.356 -12.783 12.502 1.00 91.00 101 GLU A O 1
ATOM 790 N N . GLN A 1 102 ? -13.504 -12.675 11.244 1.00 92.62 102 GLN A N 1
ATOM 791 C CA . GLN A 1 102 ? -12.901 -13.887 11.816 1.00 92.62 102 GLN A CA 1
ATOM 792 C C . GLN A 1 102 ? -12.701 -13.793 13.330 1.00 92.62 102 GLN A C 1
ATOM 794 O O . GLN A 1 102 ? -12.847 -14.785 14.049 1.00 92.62 102 GLN A O 1
ATOM 799 N N . ILE A 1 103 ? -12.326 -12.615 13.824 1.00 91.25 103 ILE A N 1
ATOM 800 C CA . ILE A 1 103 ? -12.095 -12.384 15.249 1.00 91.25 103 ILE A CA 1
ATOM 801 C C . ILE A 1 103 ? -13.416 -12.374 16.021 1.00 91.25 103 ILE A C 1
ATOM 803 O O . ILE A 1 103 ? -13.473 -12.945 17.111 1.00 91.25 103 ILE A O 1
ATOM 807 N N . VAL A 1 104 ? -14.467 -11.766 15.466 1.00 90.50 104 VAL A N 1
ATOM 808 C CA . VAL A 1 104 ? -15.810 -11.806 16.060 1.00 90.50 104 VAL A CA 1
ATOM 809 C C . VAL A 1 104 ? -16.307 -13.249 16.147 1.00 90.50 104 VAL A C 1
ATOM 811 O O . VAL A 1 104 ? -16.706 -13.670 17.230 1.00 90.50 104 VAL A O 1
ATOM 814 N N . GLU A 1 105 ? -16.191 -14.025 15.066 1.00 91.94 105 GLU A N 1
ATOM 815 C CA . GLU A 1 105 ? -16.683 -15.408 15.004 1.00 91.94 105 GLU A CA 1
ATOM 816 C C . GLU A 1 105 ? -15.935 -16.362 15.952 1.00 91.94 105 GLU A C 1
ATOM 818 O O . GLU A 1 105 ? -16.545 -17.230 16.572 1.00 91.94 105 GLU A O 1
ATOM 823 N N . ASN A 1 106 ? -14.610 -16.223 16.080 1.00 92.25 106 ASN A N 1
ATOM 824 C CA . ASN A 1 106 ? -13.797 -17.200 16.814 1.00 92.25 106 ASN A CA 1
ATOM 825 C C . ASN A 1 106 ? -13.505 -16.820 18.271 1.00 92.25 106 ASN A C 1
ATOM 827 O O . ASN A 1 106 ? -13.194 -17.706 19.069 1.00 92.25 106 ASN A O 1
ATOM 831 N N . LEU A 1 107 ? -13.519 -15.528 18.620 1.00 89.25 107 LEU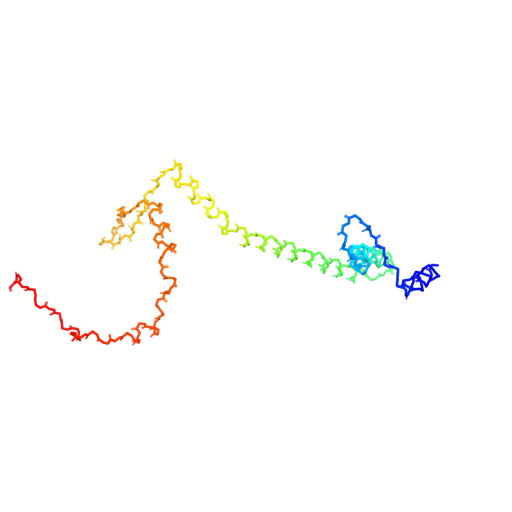 A N 1
ATOM 832 C CA . LEU A 1 107 ? -13.094 -15.059 19.946 1.00 89.25 107 LEU A CA 1
ATOM 833 C C . LEU A 1 107 ? -14.157 -14.277 20.717 1.00 89.25 107 LEU A C 1
ATOM 835 O O . LEU A 1 107 ? -13.941 -14.052 21.908 1.00 89.25 107 LEU A O 1
ATOM 839 N N . GLU A 1 108 ? -15.243 -13.840 20.071 1.00 88.38 108 GLU A N 1
ATOM 840 C CA . GLU A 1 108 ? -16.298 -13.012 20.678 1.00 88.38 108 GLU A CA 1
ATOM 841 C C . GLU A 1 108 ? -15.743 -11.895 21.599 1.00 88.38 108 GLU A C 1
ATOM 843 O O . GLU A 1 108 ? -16.102 -11.804 22.780 1.00 88.38 108 GLU A O 1
ATOM 848 N N . PRO A 1 109 ? -14.803 -11.047 21.128 1.00 90.44 109 PRO A N 1
ATOM 849 C CA . PRO A 1 109 ? -14.088 -10.158 22.029 1.00 90.44 109 PRO A CA 1
ATOM 850 C C . PRO A 1 109 ? -14.967 -9.020 22.554 1.00 90.44 109 PRO A C 1
ATOM 852 O O . PRO A 1 109 ? -15.864 -8.508 21.880 1.00 90.44 109 PRO A O 1
ATOM 855 N N . LEU A 1 110 ? -14.635 -8.564 23.762 1.00 89.44 110 LEU A N 1
ATOM 856 C CA . LEU A 1 110 ? -15.214 -7.370 24.372 1.00 89.44 110 LEU A CA 1
ATOM 857 C C . LEU A 1 110 ? -14.410 -6.122 23.997 1.00 89.44 110 LEU A C 1
ATOM 859 O O . LEU A 1 110 ? -13.179 -6.131 23.948 1.00 89.44 110 LEU A O 1
ATOM 863 N N . SER A 1 111 ? -15.119 -5.020 23.777 1.00 86.25 111 SER A N 1
ATOM 864 C CA . SER A 1 111 ? -14.530 -3.698 23.609 1.00 86.25 111 SER A CA 1
ATOM 865 C C . S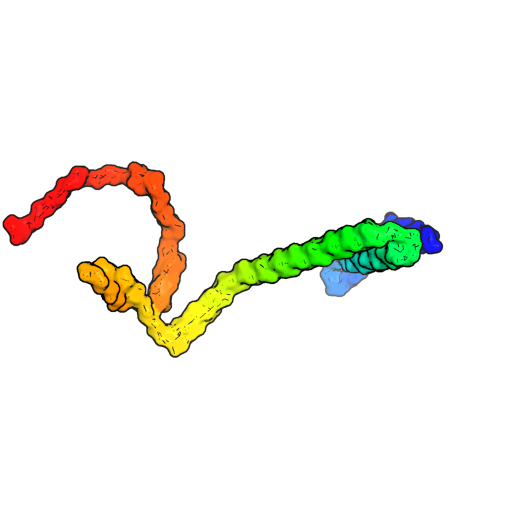ER A 1 111 ? -14.275 -3.038 24.965 1.00 86.25 111 SER A C 1
ATOM 867 O O . SER A 1 111 ? -15.100 -3.114 25.878 1.00 86.25 111 SER A O 1
ATOM 869 N N . TYR A 1 112 ? -13.126 -2.371 25.088 1.00 85.81 112 TYR A N 1
ATOM 870 C CA . TYR A 1 112 ? -12.711 -1.691 26.312 1.00 85.81 112 TYR A CA 1
ATOM 871 C C . TYR A 1 112 ? -12.497 -0.205 26.065 1.00 85.81 112 TYR A C 1
ATOM 873 O O . TYR A 1 112 ? -11.794 0.177 25.125 1.00 85.81 112 TYR A O 1
ATOM 881 N N . ASP A 1 113 ? -13.033 0.614 26.963 1.00 84.12 113 ASP A N 1
ATOM 882 C CA . ASP A 1 113 ? -12.673 2.020 27.052 1.00 84.12 113 ASP A CA 1
ATOM 883 C C . ASP A 1 113 ? -11.531 2.210 28.040 1.00 84.12 113 ASP A C 1
ATOM 885 O O . ASP A 1 113 ? -1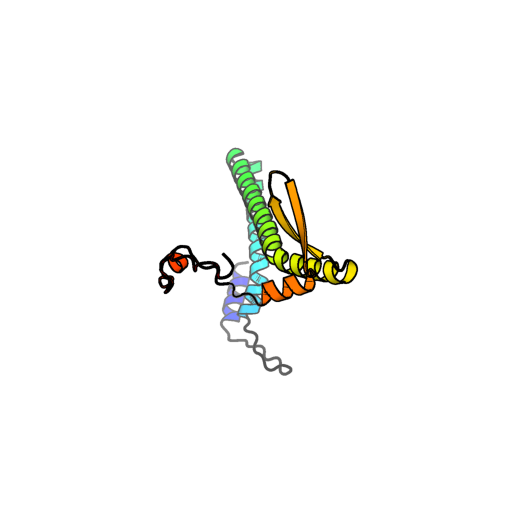1.517 1.664 29.150 1.00 84.12 113 ASP A O 1
ATOM 889 N N . LEU A 1 114 ? -10.560 3.012 27.611 1.00 84.56 114 LEU A N 1
ATOM 890 C CA . LEU A 1 114 ? -9.414 3.381 28.418 1.00 84.56 114 LEU A CA 1
ATOM 891 C C . LEU A 1 114 ? -9.728 4.688 29.133 1.00 84.56 114 LEU A C 1
ATOM 893 O O . LEU A 1 114 ? -9.797 5.751 28.514 1.00 84.56 114 LEU A O 1
ATOM 897 N N . THR A 1 115 ? -9.863 4.620 30.455 1.00 81.50 115 THR A N 1
ATOM 898 C CA . THR A 1 115 ? -10.003 5.816 31.286 1.00 81.50 115 THR A CA 1
ATOM 899 C C . THR A 1 115 ? -8.809 5.938 32.220 1.00 81.50 115 THR A C 1
ATOM 901 O O . THR A 1 115 ? -8.327 4.965 32.804 1.00 81.50 115 THR A O 1
ATOM 904 N N . ARG A 1 116 ? -8.259 7.152 32.317 1.00 82.44 116 ARG A N 1
ATOM 905 C CA . ARG A 1 116 ? -7.135 7.448 33.207 1.00 82.44 116 ARG A CA 1
ATOM 906 C C . ARG A 1 116 ? -7.643 8.219 34.412 1.00 82.44 116 ARG A C 1
ATOM 908 O O . ARG A 1 116 ? -7.960 9.401 34.307 1.00 82.44 116 ARG A O 1
ATOM 915 N N . THR A 1 117 ? -7.662 7.571 35.567 1.00 83.56 117 THR A N 1
ATOM 916 C CA . THR A 1 117 ? -8.135 8.151 36.826 1.00 83.56 117 THR A CA 1
ATOM 917 C C . THR A 1 117 ? -7.001 8.125 37.851 1.00 83.56 117 THR A C 1
ATOM 919 O O . THR A 1 117 ? -6.381 7.100 38.120 1.00 83.56 117 THR A O 1
ATOM 922 N N . ARG A 1 118 ? -6.650 9.298 38.403 1.00 81.38 118 ARG A N 1
ATOM 923 C CA . ARG A 1 118 ? -5.644 9.453 39.484 1.00 81.38 118 ARG A CA 1
ATOM 924 C C . ARG A 1 118 ? -4.304 8.727 39.241 1.00 81.38 118 ARG A C 1
ATOM 926 O O . ARG A 1 118 ? -3.687 8.217 40.169 1.00 81.38 118 ARG A O 1
ATOM 933 N N . GLY A 1 119 ? -3.848 8.680 37.989 1.00 86.69 119 GLY A N 1
ATOM 934 C CA . GLY A 1 119 ? -2.578 8.048 37.613 1.00 86.69 119 GLY A CA 1
ATOM 935 C C . GLY A 1 119 ? -2.645 6.539 37.349 1.00 86.69 119 GLY A C 1
ATOM 936 O O . GLY A 1 119 ? -1.644 5.988 36.899 1.00 86.69 119 GLY A O 1
ATOM 937 N N . ARG A 1 120 ? -3.802 5.890 37.540 1.00 82.31 120 ARG A N 1
ATOM 938 C CA . ARG A 1 120 ? -4.064 4.501 37.140 1.00 82.31 120 ARG A CA 1
ATOM 939 C C . ARG A 1 120 ? -4.815 4.468 35.806 1.00 82.31 120 ARG A C 1
ATOM 941 O O . ARG A 1 120 ? -5.600 5.366 35.508 1.00 82.31 120 ARG A O 1
ATOM 948 N N . ILE A 1 121 ? -4.520 3.458 34.995 1.00 88.12 121 ILE A N 1
ATOM 949 C CA . ILE A 1 121 ? -5.264 3.143 33.774 1.00 88.12 121 ILE A CA 1
ATOM 950 C C . ILE A 1 121 ? -6.273 2.060 34.145 1.00 88.12 121 ILE A C 1
ATOM 952 O O . ILE A 1 121 ? -5.878 1.010 34.654 1.00 88.12 121 ILE A O 1
ATOM 956 N N . GLU A 1 122 ? -7.552 2.338 33.927 1.00 84.31 122 GLU A N 1
ATOM 957 C CA . GLU A 1 122 ? -8.650 1.405 34.161 1.00 84.31 122 GLU A CA 1
ATOM 958 C C . GLU A 1 122 ? -9.288 1.059 32.812 1.00 84.31 122 GLU A C 1
ATOM 960 O O . GLU A 1 122 ? -9.580 1.946 32.003 1.00 84.31 122 GLU A O 1
ATOM 965 N N . PHE A 1 123 ? -9.457 -0.243 32.565 1.00 84.81 123 PHE A N 1
ATOM 966 C CA . PHE A 1 123 ? -10.136 -0.771 31.385 1.00 84.81 123 PHE A CA 1
ATOM 967 C C . PHE A 1 123 ? -11.558 -1.140 31.775 1.00 84.81 123 PHE A C 1
ATOM 969 O O . PHE A 1 123 ? -11.764 -2.010 32.622 1.00 84.81 123 PHE A O 1
ATOM 976 N N . ILE A 1 124 ? -12.529 -0.475 31.162 1.00 84.12 124 ILE A N 1
ATOM 977 C CA . ILE A 1 124 ? -13.946 -0.725 31.411 1.00 84.12 124 ILE A CA 1
ATOM 978 C C . ILE A 1 124 ? -14.501 -1.408 30.166 1.00 84.12 124 ILE A C 1
ATOM 980 O O . ILE A 1 124 ? -14.452 -0.831 29.080 1.00 84.12 124 ILE A O 1
ATOM 984 N N . ALA A 1 125 ? -14.976 -2.647 30.313 1.00 86.12 125 ALA A N 1
ATOM 985 C CA . ALA A 1 125 ? -15.658 -3.349 29.231 1.00 86.12 125 ALA A CA 1
ATOM 986 C C . ALA A 1 125 ? -16.991 -2.646 28.948 1.00 86.12 125 ALA A C 1
ATOM 988 O O . ALA A 1 125 ? -17.780 -2.441 29.870 1.00 86.12 125 ALA A O 1
ATOM 989 N N . GLN A 1 126 ? -17.210 -2.255 27.697 1.00 83.44 126 GLN A N 1
ATOM 990 C CA . GLN A 1 126 ? -18.409 -1.536 27.264 1.00 83.44 126 GLN A CA 1
ATOM 991 C C . GLN A 1 126 ? -19.428 -2.507 26.667 1.00 83.44 126 GLN A C 1
ATOM 993 O O . GLN A 1 126 ? -20.502 -2.713 27.220 1.00 83.44 126 GLN A O 1
ATOM 998 N N . MET A 1 127 ? -19.061 -3.116 25.541 1.00 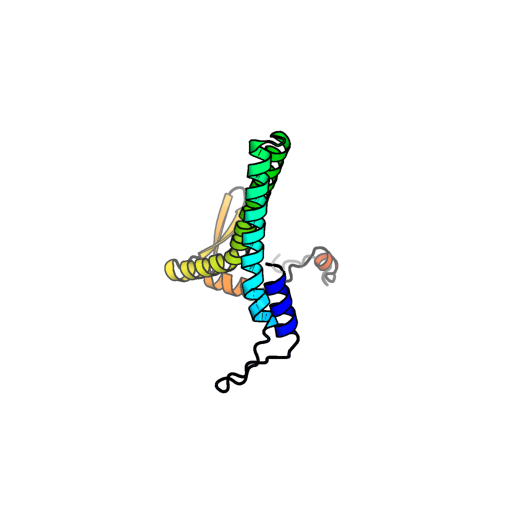87.06 127 MET A N 1
ATOM 999 C CA . MET A 1 127 ? -19.951 -3.917 24.696 1.00 87.06 127 MET A CA 1
ATOM 1000 C C . MET A 1 127 ? -19.161 -4.955 23.897 1.00 87.06 127 MET A C 1
ATOM 1002 O O . MET A 1 127 ? -17.925 -4.904 23.866 1.00 87.06 127 MET A O 1
ATOM 1006 N N . SER A 1 128 ? -19.854 -5.876 23.228 1.00 89.75 128 SER A N 1
ATOM 1007 C CA . SER A 1 128 ? -19.213 -6.810 22.295 1.00 89.75 128 SER A CA 1
ATOM 1008 C C . SER A 1 128 ? -18.605 -6.067 21.097 1.00 89.75 128 SER A C 1
ATOM 1010 O O . SER A 1 128 ? -19.044 -4.976 20.729 1.00 89.75 128 SER A O 1
ATOM 1012 N N . MET A 1 129 ? -17.556 -6.629 20.499 1.00 86.06 129 MET A N 1
ATOM 1013 C CA . MET A 1 129 ? -16.932 -6.060 19.301 1.00 86.06 129 MET A CA 1
ATOM 1014 C C . MET A 1 129 ? -17.915 -5.983 18.123 1.00 86.06 129 MET A C 1
ATOM 1016 O O . MET A 1 129 ? -17.878 -5.006 17.383 1.00 86.06 129 MET A O 1
ATOM 1020 N N . ASP A 1 130 ? -18.815 -6.959 17.996 1.00 87.75 130 ASP A N 1
ATOM 1021 C CA . ASP A 1 130 ? -19.852 -7.001 16.958 1.00 87.75 130 ASP A CA 1
ATOM 1022 C C . ASP A 1 130 ? -20.812 -5.805 17.065 1.00 87.75 130 ASP A C 1
ATOM 1024 O O . ASP A 1 130 ? -20.968 -5.020 16.131 1.00 87.75 130 ASP A O 1
ATOM 1028 N N . GLU A 1 131 ? -21.343 -5.567 18.267 1.00 88.06 131 GLU A N 1
ATOM 1029 C CA . GLU A 1 131 ? -22.194 -4.407 18.557 1.00 88.06 131 GLU A CA 1
ATOM 1030 C C . GLU A 1 131 ? -21.460 -3.077 18.321 1.00 88.06 131 GLU A C 1
ATOM 1032 O O . GLU A 1 131 ? -22.033 -2.091 17.862 1.00 88.06 131 GLU A O 1
ATOM 1037 N N . ARG A 1 132 ? -20.151 -3.034 18.580 1.00 85.56 132 ARG A N 1
ATOM 1038 C CA . ARG A 1 132 ? -19.354 -1.838 18.305 1.00 85.56 132 ARG A CA 1
ATOM 1039 C C . ARG A 1 132 ? -19.171 -1.590 16.806 1.00 85.56 132 ARG A C 1
ATOM 1041 O O . ARG A 1 132 ? -19.192 -0.433 16.387 1.00 85.56 132 ARG A O 1
ATOM 1048 N N . LEU A 1 133 ? -18.963 -2.638 16.010 1.00 85.69 133 LEU A N 1
ATOM 1049 C CA . LEU A 1 133 ? -18.801 -2.534 14.557 1.00 85.69 133 LEU A CA 1
ATOM 1050 C C . LEU A 1 133 ? -20.093 -2.048 13.893 1.00 85.69 133 LEU A C 1
ATOM 1052 O O . LEU A 1 133 ? -20.035 -1.149 13.050 1.00 85.69 133 LEU A O 1
ATOM 1056 N N . THR A 1 134 ? -21.253 -2.544 14.333 1.00 85.75 134 THR A N 1
ATOM 1057 C CA . THR A 1 134 ? -22.555 -2.062 13.845 1.00 85.75 134 THR A CA 1
ATOM 1058 C C . THR A 1 134 ? -22.754 -0.585 14.179 1.00 85.75 134 THR A C 1
ATOM 1060 O O . THR A 1 134 ? -23.039 0.204 13.279 1.00 85.75 134 THR A O 1
ATOM 1063 N N . ILE A 1 135 ? -22.461 -0.159 15.414 1.00 84.56 135 ILE A N 1
ATOM 1064 C CA . ILE A 1 135 ? -22.540 1.256 15.812 1.00 84.56 135 ILE A CA 1
ATOM 1065 C C . ILE A 1 135 ? -21.588 2.132 14.993 1.00 84.56 135 ILE A C 1
ATOM 1067 O O . ILE A 1 135 ? -21.976 3.222 14.588 1.00 84.56 135 ILE A O 1
ATOM 1071 N N . ILE A 1 136 ? -20.351 1.698 14.728 1.00 81.56 136 ILE A N 1
ATOM 1072 C CA . ILE A 1 136 ? -19.404 2.467 13.900 1.00 81.56 136 ILE A CA 1
ATOM 1073 C C . ILE A 1 136 ? -19.912 2.589 12.458 1.00 81.56 136 ILE A C 1
ATOM 1075 O O . ILE A 1 136 ? -19.744 3.646 11.850 1.00 81.56 136 ILE A O 1
ATOM 1079 N N . SER A 1 137 ? -20.541 1.540 11.925 1.00 78.31 137 SER A N 1
ATOM 1080 C CA . SER A 1 137 ? -21.112 1.546 10.575 1.00 78.31 137 SER A CA 1
ATOM 1081 C C . SER A 1 137 ? -22.363 2.430 10.451 1.00 78.31 137 SER A C 1
ATOM 1083 O O . SER A 1 137 ? -22.560 3.075 9.422 1.00 78.31 137 SER A O 1
ATOM 1085 N N . GLU A 1 138 ? -23.181 2.501 11.506 1.00 77.44 138 GLU A N 1
ATOM 1086 C CA . GLU A 1 138 ? -24.408 3.304 11.564 1.00 77.44 138 GLU A CA 1
ATOM 1087 C C . GLU A 1 138 ? -24.160 4.747 12.030 1.00 77.44 138 GLU A C 1
ATOM 1089 O O . GLU A 1 138 ? -24.959 5.646 11.747 1.00 77.44 138 GLU A O 1
ATOM 1094 N N . ALA A 1 139 ? -23.056 4.995 12.741 1.00 69.62 139 ALA A N 1
ATOM 1095 C CA . ALA A 1 139 ? -22.712 6.315 13.235 1.00 69.62 139 ALA A CA 1
ATOM 1096 C C . ALA A 1 139 ? -22.519 7.281 12.056 1.00 69.62 139 ALA A C 1
ATOM 1098 O O . ALA A 1 139 ? -21.747 7.007 11.132 1.00 69.62 139 ALA A O 1
ATOM 1099 N N . PRO A 1 140 ? -23.168 8.459 12.075 1.00 60.00 140 PRO A N 1
ATOM 1100 C CA . PRO A 1 140 ? -22.967 9.437 11.026 1.00 60.00 140 PRO A CA 1
ATOM 1101 C C . PRO A 1 140 ? -21.495 9.859 11.024 1.00 60.00 140 PRO A C 1
ATOM 1103 O O . PRO A 1 140 ? -21.011 10.460 11.981 1.00 60.00 140 PRO A O 1
ATOM 1106 N N . ALA A 1 141 ? -20.802 9.622 9.907 1.00 60.41 141 ALA A N 1
ATOM 1107 C CA . ALA A 1 141 ? -19.405 10.014 9.672 1.00 60.41 141 ALA A CA 1
ATOM 1108 C C . ALA A 1 141 ? -19.146 11.533 9.782 1.00 60.41 141 ALA A C 1
ATOM 1110 O O . ALA A 1 141 ? -18.024 12.004 9.582 1.00 60.41 141 ALA A O 1
ATOM 1111 N N . LYS A 1 142 ? -20.177 12.326 10.094 1.00 65.06 142 LYS A N 1
ATOM 1112 C CA . LYS A 1 142 ? -20.083 13.757 10.340 1.00 65.06 142 LYS A CA 1
ATOM 1113 C C . LYS A 1 142 ? -19.444 14.005 11.706 1.00 65.06 142 LYS A C 1
ATOM 1115 O O . LYS A 1 142 ? -20.108 14.345 12.681 1.00 65.06 142 LYS A O 1
ATOM 1120 N N . GLN A 1 143 ? -18.125 13.861 11.753 1.00 66.06 143 GLN A N 1
ATOM 1121 C CA . GLN A 1 143 ? -17.312 14.457 12.803 1.00 66.06 143 GLN A CA 1
ATOM 1122 C C . GLN A 1 143 ? -17.559 15.969 12.780 1.00 66.06 143 GLN A C 1
ATOM 1124 O O . GLN A 1 143 ? -17.334 16.623 11.761 1.00 66.06 143 GLN A O 1
ATOM 1129 N N . LEU A 1 144 ? -18.083 16.516 13.879 1.00 76.31 144 LEU A N 1
ATOM 1130 C CA . LEU A 1 144 ? -18.300 17.955 14.001 1.00 76.31 144 LEU A CA 1
ATOM 1131 C C . LEU A 1 144 ? -16.942 18.651 13.931 1.00 76.31 144 LEU A C 1
ATOM 1133 O O . LEU A 1 144 ? -16.059 18.401 14.752 1.00 76.31 144 LEU A O 1
ATOM 1137 N N . THR A 1 145 ? -16.767 19.521 12.942 1.00 80.69 145 THR A N 1
ATOM 1138 C CA . THR A 1 145 ? -15.566 20.347 12.858 1.00 80.69 145 THR A CA 1
ATOM 1139 C C . THR A 1 145 ? -15.595 21.404 13.959 1.00 80.69 145 THR A C 1
ATOM 1141 O O . THR A 1 145 ? -16.651 21.762 14.478 1.00 80.69 145 THR A O 1
ATOM 1144 N N . PHE A 1 146 ? -14.441 21.974 14.312 1.00 80.38 146 PHE A N 1
ATOM 1145 C CA . PHE A 1 146 ? -14.404 23.090 15.264 1.00 80.38 146 PHE A CA 1
ATOM 1146 C C . PHE A 1 146 ? -15.270 24.281 14.822 1.00 80.38 146 PHE A C 1
ATOM 1148 O O . PHE A 1 146 ? -15.791 24.998 15.673 1.00 80.38 146 PHE A O 1
ATOM 1155 N N . ALA A 1 147 ? -15.454 24.471 13.511 1.00 81.62 147 ALA A N 1
ATOM 1156 C CA . ALA A 1 147 ? -16.368 25.469 12.967 1.00 81.62 147 ALA A CA 1
ATOM 1157 C C . ALA A 1 147 ? -17.835 25.110 13.254 1.00 81.62 147 ALA A C 1
ATOM 1159 O O . ALA A 1 147 ? -18.596 25.972 13.688 1.00 81.62 147 ALA A O 1
ATOM 1160 N N . ASP A 1 148 ? -18.211 23.836 13.105 1.00 81.94 148 ASP A N 1
ATOM 1161 C CA . ASP A 1 148 ? -19.549 23.354 13.465 1.00 81.94 148 ASP A CA 1
ATOM 1162 C C . ASP A 1 148 ? -19.818 23.520 14.966 1.00 81.94 148 ASP A C 1
ATOM 1164 O O . ASP A 1 148 ? -20.904 23.943 15.348 1.00 81.94 148 ASP A O 1
ATOM 1168 N N . LEU A 1 149 ? -18.817 23.260 15.817 1.00 76.75 149 LEU A N 1
ATOM 1169 C CA . LEU A 1 149 ? -18.918 23.441 17.270 1.00 76.75 149 LEU A CA 1
ATOM 1170 C C . LEU A 1 149 ? -19.099 24.912 17.675 1.00 76.75 149 LEU A C 1
ATOM 1172 O O . LEU A 1 149 ? -19.772 25.195 18.663 1.00 76.75 149 LEU A O 1
ATOM 1176 N N . GLN A 1 150 ? -18.527 25.851 16.916 1.00 81.88 150 GLN A N 1
ATOM 1177 C CA . GLN A 1 150 ? -18.705 27.292 17.138 1.00 81.88 150 GLN A CA 1
ATOM 1178 C C . GLN A 1 150 ? -20.046 27.809 16.611 1.00 81.88 150 GLN A C 1
ATOM 1180 O O . GLN A 1 150 ? -20.579 28.780 17.144 1.00 81.88 150 GLN A O 1
ATOM 1185 N N . ALA A 1 151 ? -20.595 27.159 15.584 1.00 83.06 151 ALA A N 1
ATOM 1186 C CA . ALA A 1 151 ? -21.904 27.472 15.023 1.00 83.06 151 ALA A CA 1
ATOM 1187 C C . ALA A 1 151 ? -23.068 26.837 15.805 1.00 83.06 151 ALA A C 1
ATOM 1189 O O . ALA A 1 151 ? -24.230 27.077 15.467 1.00 83.06 151 ALA A O 1
ATOM 1190 N N . LEU A 1 152 ? -22.784 26.039 16.844 1.00 79.94 152 LEU A N 1
ATOM 1191 C CA . LEU A 1 152 ? -23.823 25.482 17.701 1.00 79.94 152 LEU A CA 1
ATOM 1192 C C . LEU A 1 152 ? -24.621 26.616 18.366 1.00 79.94 152 LEU A C 1
ATOM 1194 O O . LEU A 1 152 ? -24.032 27.563 18.899 1.00 79.94 152 LEU A O 1
ATOM 1198 N N . PRO A 1 153 ? -25.964 26.535 18.361 1.00 79.19 153 PRO A N 1
ATOM 1199 C CA . PRO A 1 153 ? -26.788 27.528 19.028 1.00 79.19 153 PRO A CA 1
ATOM 1200 C C . PRO A 1 153 ? -26.428 27.570 20.513 1.00 79.19 153 PRO A C 1
ATOM 1202 O O . PRO A 1 153 ? -26.231 26.531 21.150 1.00 79.19 153 PRO A O 1
ATOM 1205 N N . LYS A 1 154 ? -26.352 28.780 21.079 1.00 73.31 154 LYS A N 1
ATOM 1206 C CA . LYS A 1 154 ? -26.142 28.937 22.519 1.00 73.31 154 LYS A CA 1
ATOM 1207 C C . LYS A 1 154 ? -27.236 28.176 23.264 1.00 73.31 154 LYS A C 1
ATOM 1209 O O . LYS A 1 154 ? -28.422 28.359 22.991 1.00 73.31 154 LYS A O 1
ATOM 1214 N N . SER A 1 155 ? -26.815 27.317 24.193 1.00 71.62 155 SER A N 1
ATOM 1215 C CA . SER A 1 155 ? -27.716 26.615 25.107 1.00 71.62 155 SER A CA 1
ATOM 1216 C C . SER A 1 155 ? -28.675 27.617 25.743 1.00 71.62 155 SER A C 1
ATOM 1218 O O . SER A 1 155 ? -28.253 28.679 26.196 1.00 71.62 155 SER A O 1
ATOM 1220 N N . GLN A 1 156 ? -29.958 27.268 25.809 1.00 66.69 156 GLN A N 1
ATOM 1221 C CA . GLN A 1 156 ? -31.006 28.126 26.365 1.00 66.69 156 GLN A CA 1
ATOM 1222 C C . GLN A 1 156 ? -30.765 28.501 27.835 1.00 66.69 156 GLN A C 1
ATOM 1224 O O . GLN A 1 156 ? -31.320 29.481 28.323 1.00 66.69 156 GLN A O 1
ATOM 1229 N N . ASN A 1 157 ? -29.898 27.749 28.517 1.00 67.44 157 ASN A N 1
ATOM 1230 C CA . ASN A 1 157 ? -29.497 28.010 29.890 1.00 67.44 157 ASN A CA 1
ATOM 1231 C C . ASN A 1 157 ? -28.188 28.804 30.009 1.00 67.44 157 ASN A C 1
ATOM 1233 O O . ASN A 1 157 ? -27.764 29.003 31.132 1.00 67.44 157 ASN A O 1
ATOM 1237 N N . ASP A 1 158 ? -27.534 29.230 28.919 1.00 65.38 158 ASP A N 1
ATOM 1238 C CA . ASP A 1 158 ? -26.330 30.096 28.890 1.00 65.38 158 ASP A CA 1
ATOM 1239 C C . ASP A 1 158 ? -25.292 29.821 30.007 1.00 65.38 158 ASP A C 1
ATOM 1241 O O . ASP A 1 158 ? -24.770 30.725 30.653 1.00 65.38 158 ASP A O 1
ATOM 1245 N N . GLY A 1 159 ? -25.024 28.542 30.302 1.00 65.88 159 GLY A N 1
ATOM 1246 C CA . GLY A 1 159 ? -24.072 28.142 31.349 1.00 65.88 159 GLY A CA 1
ATOM 1247 C C . GLY A 1 159 ? -24.576 28.249 32.798 1.00 65.88 159 GLY A C 1
ATOM 1248 O O . GLY A 1 159 ? -23.807 28.014 33.730 1.00 65.88 159 GLY A O 1
ATOM 1249 N N . ILE A 1 160 ? -25.858 28.545 33.018 1.00 71.12 160 ILE A N 1
ATOM 1250 C CA . ILE A 1 160 ? -26.528 28.456 34.317 1.00 71.12 160 ILE A CA 1
ATOM 1251 C C . ILE A 1 160 ? -26.639 26.978 34.687 1.00 71.12 160 ILE A C 1
ATOM 1253 O O . ILE A 1 160 ? -27.467 26.229 34.166 1.00 71.12 160 ILE A O 1
ATOM 1257 N N . ILE A 1 161 ? -25.772 26.557 35.604 1.00 73.50 161 ILE A N 1
ATOM 1258 C CA . ILE A 1 161 ? -25.796 25.215 36.178 1.00 73.50 161 ILE A CA 1
ATOM 1259 C C . ILE A 1 161 ? -27.108 25.081 36.969 1.00 73.50 161 ILE A C 1
ATOM 1261 O O . ILE A 1 161 ? -27.318 25.851 37.915 1.00 73.50 161 ILE A O 1
ATOM 1265 N N . PRO A 1 162 ? -28.007 24.144 36.614 1.00 71.00 162 PRO A N 1
ATOM 1266 C CA . PRO A 1 162 ? -29.249 23.960 37.349 1.00 71.00 162 PRO A CA 1
ATOM 1267 C C . PRO A 1 162 ? -28.931 23.595 38.801 1.00 71.00 162 PRO A C 1
ATOM 1269 O O . PRO A 1 162 ? -28.072 22.752 39.075 1.00 71.00 162 PRO A O 1
ATOM 1272 N N . LYS A 1 163 ? -29.609 24.249 39.750 1.00 75.25 163 LYS A N 1
ATOM 1273 C CA . LYS A 1 163 ? -29.443 23.930 41.171 1.00 75.25 163 LYS A CA 1
ATOM 1274 C C . LYS A 1 163 ? -29.908 22.498 41.410 1.00 75.25 163 LYS A C 1
ATOM 1276 O O . LYS A 1 163 ? -31.025 22.137 41.050 1.00 75.25 163 LYS A O 1
ATOM 1281 N N . ASN A 1 164 ? -29.031 21.699 42.012 1.00 69.62 164 ASN A N 1
ATOM 1282 C CA . ASN A 1 164 ? -29.337 20.329 42.393 1.00 69.62 164 ASN A CA 1
ATOM 1283 C C . ASN A 1 164 ? -30.541 20.328 43.357 1.00 69.62 164 ASN A C 1
ATOM 1285 O O . ASN A 1 164 ? -30.429 20.936 44.420 1.00 69.62 164 ASN A O 1
ATOM 1289 N N . PRO A 1 165 ? -31.656 19.652 43.030 1.00 74.50 165 PRO A N 1
ATOM 1290 C CA . PRO A 1 165 ? -32.853 19.637 43.871 1.00 74.50 165 PRO A CA 1
ATOM 1291 C C . PRO A 1 165 ? -32.688 18.850 45.183 1.00 74.50 165 PRO A C 1
ATOM 1293 O O . PRO A 1 165 ? -33.608 18.830 45.991 1.00 74.50 165 PRO A O 1
ATOM 1296 N N . MET A 1 166 ? -31.541 18.196 45.404 1.00 70.25 166 MET A N 1
ATOM 1297 C CA . MET A 1 166 ? -31.241 17.430 46.622 1.00 70.25 166 MET A CA 1
ATOM 1298 C C . MET A 1 166 ? -30.230 18.110 47.564 1.00 70.25 166 MET A C 1
ATOM 1300 O O . MET A 1 166 ? -29.599 17.435 48.379 1.00 70.25 166 MET A O 1
ATOM 1304 N N . LYS A 1 167 ? -30.052 19.433 47.461 1.00 50.94 167 LYS A N 1
ATOM 1305 C CA . LYS A 1 167 ? -29.340 20.249 48.456 1.00 50.94 167 LYS A CA 1
ATOM 1306 C C . LYS A 1 167 ? -30.188 21.418 48.928 1.00 50.94 167 LYS A C 1
ATOM 1308 O O . LYS A 1 167 ? -30.827 22.054 48.064 1.00 50.94 167 LYS A O 1
#

pLDDT: mean 76.68, std 13.71, range [44.31, 95.62]